Protein AF-A0A437UTU4-F1 (afdb_monomer)

Secondary structure (DSSP, 8-state):
--HHHHHHHHHTTSPTTSPPPPHHHHHHHHHHHHHHHHHHHT-SS---GGGHHHHHHHHHHHHHHHH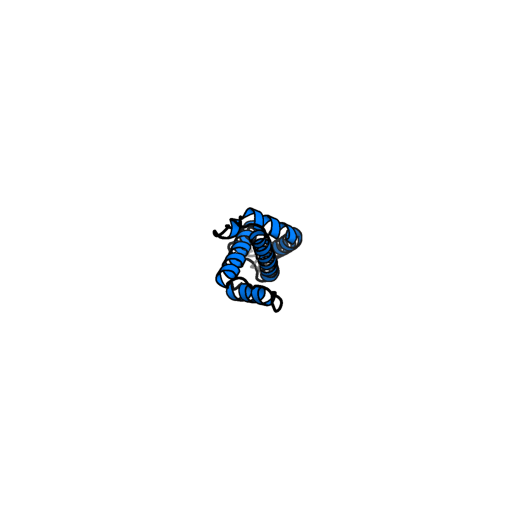HHHHH-GGGGG--PPPHHHHHHHHHTTHHHHHHHHHHHHHTT-------------------

Foldseek 3Di:
DDLLVLLVLLQVPDDPPDDDDDSVLLSVLLVLLQVLLCVVLVHPPDADVVCSVVSSVLSNVQVVVLVVVLVVDPVPPPPPDDDSVNSVVSCVVCVVVSVVSSCVVVVVPPPPPPDDPDDDDDDDDDDD

Solvent-accessible surface area (backbone atoms only — not comparable to full-atom values): 7999 Å² total; per-residue (Å²): 119,60,69,66,62,44,36,51,56,38,62,72,70,58,58,93,91,57,90,74,77,55,70,67,59,45,39,52,42,40,50,50,45,48,54,55,47,33,63,74,60,72,40,91,86,60,69,61,62,83,50,50,65,54,41,35,50,50,31,47,53,50,55,51,52,52,53,52,57,44,73,77,33,91,74,39,84,73,71,67,76,82,53,70,64,59,54,51,60,56,51,56,80,44,46,71,58,52,51,52,51,46,52,51,59,61,56,66,63,63,72,78,78,70,84,74,93,76,72,94,83,79,80,89,80,86,78,134

Sequence (128 aa):
MDLGDLAGRVRLRYLPGEHVPDGDVIEEMVRTVIDRLTIRMDADGSLPDAAGSIVVDAAMKALRLRGFEGSTSESAADGGSVSNSFIDDILSAYSADLDALRRMIHRSGIRFMGGRPRHAGHPRRRSR

Mean predicted aligned error: 11.56 Å

Nearest PDB structures (foldseek):
  6cnz-assembly3_F  TM=2.891E-01  e=9.070E+00  Burkholderia thailandensis

pLDDT: mean 77.05, std 19.59, range [38.22, 97.0]

Structure (mmCIF, N/CA/C/O backbone):
data_AF-A0A437UTU4-F1
#
_entry.id   AF-A0A437UTU4-F1
#
loop_
_atom_site.group_PDB
_atom_site.id
_atom_site.type_symbol
_atom_site.label_atom_id
_atom_site.label_alt_id
_atom_site.label_comp_id
_atom_site.label_asym_id
_atom_site.label_entity_id
_atom_site.label_seq_id
_atom_site.pdbx_PDB_ins_code
_atom_site.Cartn_x
_atom_site.Cartn_y
_atom_site.Cartn_z
_atom_site.occupancy
_atom_site.B_iso_or_equiv
_atom_site.auth_seq_id
_atom_site.auth_comp_id
_atom_site.auth_asym_id
_atom_site.auth_atom_id
_atom_site.pdbx_PDB_model_num
ATOM 1 N N . MET A 1 1 ? -0.610 -2.326 -13.083 1.00 85.88 1 MET A N 1
ATOM 2 C CA . MET A 1 1 ? -1.209 -2.606 -11.767 1.00 85.88 1 MET A CA 1
ATOM 3 C C . MET A 1 1 ? -2.542 -1.887 -11.608 1.00 85.88 1 MET A C 1
ATOM 5 O O . MET A 1 1 ? -2.589 -0.682 -11.824 1.00 85.88 1 MET A O 1
ATOM 9 N N . ASP A 1 2 ? -3.601 -2.621 -11.269 1.00 91.94 2 ASP A N 1
ATOM 10 C CA . ASP A 1 2 ? -4.948 -2.084 -11.038 1.00 91.94 2 ASP A CA 1
ATOM 11 C C . ASP A 1 2 ? -5.193 -1.829 -9.539 1.00 91.94 2 ASP A C 1
ATOM 13 O O . ASP A 1 2 ? -4.854 -2.669 -8.704 1.00 91.94 2 ASP A O 1
ATOM 17 N N . LEU A 1 3 ? -5.747 -0.663 -9.185 1.00 92.25 3 LEU A N 1
ATOM 18 C CA . LEU A 1 3 ? -5.971 -0.273 -7.786 1.00 92.25 3 LEU A CA 1
ATOM 19 C C . LEU A 1 3 ? -7.038 -1.147 -7.109 1.00 92.25 3 LEU A C 1
ATOM 21 O O . LEU A 1 3 ? -6.861 -1.539 -5.954 1.00 92.25 3 LEU A O 1
ATOM 25 N N . GLY A 1 4 ? -8.118 -1.463 -7.827 1.00 93.25 4 GLY A N 1
ATOM 26 C CA . GLY A 1 4 ? -9.231 -2.263 -7.322 1.00 93.25 4 GLY A CA 1
ATOM 27 C C . GLY A 1 4 ? -8.805 -3.695 -7.014 1.00 93.25 4 GLY A C 1
ATOM 28 O O . GLY A 1 4 ? -9.130 -4.220 -5.948 1.00 93.25 4 GLY A O 1
ATOM 29 N N . ASP A 1 5 ? -7.984 -4.294 -7.876 1.00 95.88 5 ASP A N 1
ATOM 30 C CA . ASP A 1 5 ? -7.407 -5.622 -7.660 1.00 95.88 5 ASP A CA 1
ATOM 31 C C . ASP A 1 5 ? -6.527 -5.662 -6.402 1.00 95.88 5 ASP A C 1
ATOM 33 O O . ASP A 1 5 ? -6.611 -6.593 -5.594 1.00 95.88 5 ASP A O 1
ATOM 37 N N . LEU A 1 6 ? -5.681 -4.647 -6.192 1.00 97.00 6 LEU A N 1
ATOM 38 C CA . LEU A 1 6 ? -4.852 -4.558 -4.986 1.00 97.00 6 LEU A CA 1
ATOM 39 C C . LEU A 1 6 ? -5.699 -4.360 -3.729 1.00 97.00 6 LEU A C 1
ATOM 41 O O . LEU A 1 6 ? -5.471 -5.051 -2.735 1.00 97.00 6 LEU A O 1
ATOM 45 N N . ALA A 1 7 ? -6.688 -3.466 -3.769 1.00 96.06 7 ALA A N 1
ATOM 46 C CA . ALA A 1 7 ? -7.613 -3.246 -2.662 1.00 96.06 7 ALA A CA 1
ATOM 47 C C . ALA A 1 7 ? -8.406 -4.523 -2.334 1.00 96.06 7 ALA A C 1
ATOM 49 O O . ALA A 1 7 ? -8.547 -4.887 -1.165 1.00 96.06 7 ALA A O 1
ATOM 50 N N . GLY A 1 8 ? -8.841 -5.270 -3.351 1.00 96.19 8 GLY A N 1
ATOM 51 C CA . GLY A 1 8 ? -9.464 -6.583 -3.193 1.00 96.19 8 GLY A CA 1
ATOM 52 C C . GLY A 1 8 ? -8.542 -7.579 -2.485 1.00 96.19 8 GLY A C 1
ATOM 53 O O . GLY A 1 8 ? -8.955 -8.253 -1.541 1.00 96.19 8 GLY A O 1
ATOM 54 N N . ARG A 1 9 ? -7.258 -7.620 -2.860 1.00 96.94 9 ARG A N 1
ATOM 55 C CA . ARG A 1 9 ? -6.252 -8.459 -2.186 1.00 96.94 9 ARG A CA 1
ATOM 56 C C . ARG A 1 9 ? -6.006 -8.053 -0.733 1.00 96.94 9 ARG A C 1
A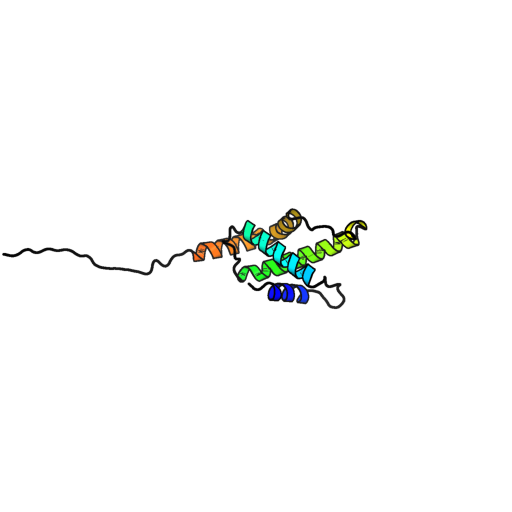TOM 58 O O . ARG A 1 9 ? -5.749 -8.937 0.081 1.00 96.94 9 ARG A O 1
ATOM 65 N N . VAL A 1 10 ? -6.079 -6.762 -0.401 1.00 95.94 10 VAL A N 1
ATOM 66 C CA . VAL A 1 10 ? -6.004 -6.275 0.989 1.00 95.94 10 VAL A CA 1
ATOM 67 C C . VAL A 1 10 ? -7.205 -6.794 1.785 1.00 95.94 10 VAL A C 1
ATOM 69 O O . VAL A 1 10 ? -7.021 -7.426 2.822 1.00 95.94 10 VAL A O 1
ATOM 72 N N . ARG A 1 11 ? -8.430 -6.631 1.266 1.00 93.19 11 ARG A N 1
ATOM 73 C CA . ARG A 1 11 ? -9.667 -7.094 1.929 1.00 93.19 11 ARG A CA 1
ATOM 74 C C . ARG A 1 11 ? -9.637 -8.591 2.252 1.00 93.19 11 ARG A C 1
ATOM 76 O O . ARG A 1 11 ? -10.016 -8.987 3.348 1.00 93.19 11 ARG A O 1
ATOM 83 N N . LEU A 1 12 ? -9.122 -9.414 1.338 1.00 95.31 12 LEU A N 1
ATOM 84 C CA . LEU A 1 12 ? -9.030 -10.871 1.514 1.00 95.31 12 LEU A CA 1
ATOM 85 C C . LEU A 1 12 ? -8.045 -11.329 2.606 1.00 95.31 12 LEU A C 1
ATOM 87 O O . LEU A 1 12 ? -8.024 -12.513 2.934 1.00 95.31 12 LEU A O 1
ATOM 91 N N . ARG A 1 13 ? -7.208 -10.438 3.152 1.00 93.25 13 ARG A N 1
ATOM 92 C CA . ARG A 1 13 ? -6.235 -10.779 4.206 1.00 93.25 13 ARG A CA 1
ATOM 93 C C . ARG A 1 13 ? -6.762 -10.583 5.628 1.00 93.25 13 ARG A C 1
ATOM 95 O O . ARG A 1 13 ? -6.066 -10.961 6.571 1.00 93.25 13 ARG A O 1
ATOM 102 N N . TYR A 1 14 ? -7.952 -10.009 5.789 1.00 90.56 14 TYR A N 1
ATOM 103 C CA . TYR A 1 14 ? -8.621 -9.925 7.085 1.00 90.56 14 TYR A CA 1
ATOM 104 C C . TYR A 1 14 ? -9.239 -11.276 7.452 1.00 90.56 14 TYR A C 1
ATOM 106 O O . TYR A 1 14 ? -9.811 -11.964 6.604 1.00 90.56 14 TYR A O 1
ATOM 114 N N . L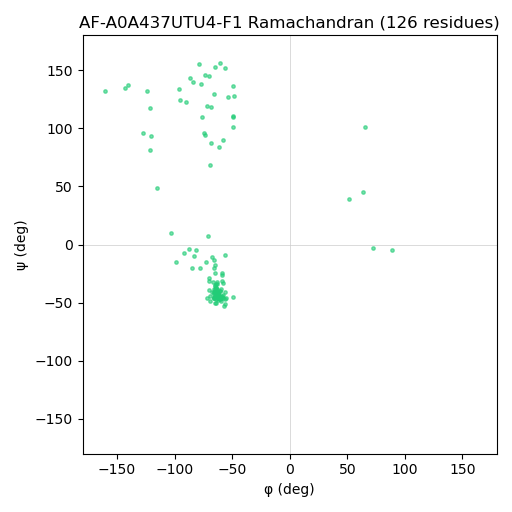EU A 1 15 ? -9.103 -11.670 8.718 1.00 89.44 15 LEU A N 1
ATOM 115 C CA . LEU A 1 15 ? -9.670 -12.926 9.209 1.00 89.44 15 LEU A CA 1
ATOM 116 C C . LEU A 1 15 ? -11.177 -12.782 9.485 1.00 89.44 15 LEU A C 1
ATOM 118 O O . LEU A 1 15 ? -11.652 -11.680 9.769 1.00 89.44 15 LEU A O 1
ATOM 122 N N . PRO A 1 16 ? -11.950 -13.886 9.449 1.00 89.00 16 PRO A N 1
ATOM 123 C CA . PRO A 1 16 ? -13.352 -13.857 9.847 1.00 89.00 16 PRO A CA 1
ATOM 124 C C . PRO A 1 16 ? -13.524 -13.266 11.252 1.00 89.00 16 PRO A C 1
ATOM 126 O O . PRO A 1 16 ? -12.898 -13.729 12.203 1.00 89.00 16 PRO A O 1
ATOM 129 N N . GLY A 1 17 ? -14.385 -12.254 11.379 1.00 82.69 17 GLY A N 1
ATOM 130 C CA . GLY A 1 17 ? -14.644 -11.558 12.643 1.00 82.69 17 GLY A CA 1
ATOM 131 C C . GLY A 1 17 ? -13.728 -10.363 12.929 1.00 82.69 17 GLY A C 1
ATOM 132 O O . GLY A 1 17 ? -13.977 -9.653 13.901 1.00 82.69 17 GLY A O 1
ATOM 133 N N . GLU A 1 18 ? -12.714 -10.093 12.099 1.00 86.25 18 GLU A N 1
ATOM 134 C CA . GLU A 1 18 ? -11.961 -8.835 12.170 1.00 86.25 18 GLU A CA 1
ATOM 135 C C . GLU A 1 18 ? -12.789 -7.668 11.611 1.00 86.25 18 GLU A C 1
ATOM 137 O O . GLU A 1 18 ? -13.545 -7.817 10.648 1.00 86.25 18 GLU A O 1
ATOM 142 N N . HIS A 1 19 ? -12.616 -6.479 12.194 1.00 85.56 19 HIS A N 1
ATOM 143 C CA . HIS A 1 19 ? -13.139 -5.253 11.602 1.00 85.56 19 HIS A CA 1
ATOM 144 C C . HIS A 1 19 ? -12.363 -4.936 10.319 1.00 85.56 19 HIS A C 1
ATOM 146 O O . HIS A 1 19 ? -11.150 -4.710 10.352 1.00 85.56 19 HIS A O 1
ATOM 152 N N . VAL A 1 20 ? -13.074 -4.920 9.193 1.00 89.06 20 VAL A N 1
ATOM 153 C CA . VAL A 1 20 ? -12.525 -4.555 7.886 1.00 89.06 20 VAL A CA 1
ATOM 154 C C . VAL A 1 20 ? -12.814 -3.071 7.646 1.00 89.06 20 VAL A C 1
ATOM 156 O O . VAL A 1 20 ? -13.983 -2.691 7.714 1.00 89.06 20 VAL A O 1
ATOM 159 N N . PRO A 1 21 ? -11.797 -2.236 7.365 1.00 88.50 21 PRO A N 1
ATOM 160 C CA . PRO A 1 21 ? -12.013 -0.838 7.011 1.00 88.50 21 PRO A CA 1
ATOM 161 C C . PRO A 1 21 ? -12.864 -0.684 5.746 1.00 88.50 21 PRO A C 1
ATOM 163 O O . PRO A 1 21 ? -12.875 -1.567 4.883 1.00 88.50 21 PRO A O 1
ATOM 166 N N . ASP A 1 22 ? -13.516 0.471 5.608 1.00 89.00 22 ASP A N 1
ATOM 167 C CA . ASP A 1 22 ? -14.304 0.798 4.420 1.00 89.00 22 ASP A CA 1
ATOM 168 C C . ASP A 1 22 ? -13.479 0.719 3.133 1.00 89.00 22 ASP A C 1
ATOM 170 O O . ASP A 1 22 ? -12.262 0.935 3.113 1.00 89.00 22 ASP A O 1
ATOM 174 N N . GLY A 1 23 ? -14.167 0.429 2.028 1.00 88.75 23 GLY A N 1
ATOM 175 C CA . GLY A 1 23 ? -13.534 0.236 0.730 1.00 88.75 23 GLY A CA 1
ATOM 176 C C . GLY A 1 23 ? -12.671 1.417 0.295 1.00 88.75 23 GLY A C 1
ATOM 177 O O . GLY A 1 23 ? -11.515 1.211 -0.073 1.00 88.75 23 GLY A O 1
ATOM 178 N N . ASP A 1 24 ? -13.203 2.628 0.442 1.00 90.06 24 ASP A N 1
ATOM 179 C CA . ASP A 1 24 ? -12.527 3.879 0.094 1.00 90.06 24 ASP A CA 1
ATOM 180 C C . ASP A 1 24 ? -11.275 4.097 0.958 1.00 90.06 24 ASP A C 1
ATOM 182 O O . ASP A 1 24 ? -10.232 4.515 0.467 1.00 90.06 24 ASP A O 1
ATOM 186 N N . VAL A 1 25 ? -11.330 3.729 2.244 1.00 89.88 25 VAL A N 1
ATOM 187 C CA . VAL A 1 25 ? -10.177 3.816 3.157 1.00 89.88 25 VAL A CA 1
ATOM 188 C C . VAL A 1 25 ? -9.055 2.877 2.719 1.00 89.88 25 VAL A C 1
ATOM 190 O O . VAL A 1 25 ? -7.877 3.237 2.777 1.00 89.88 25 VAL A O 1
ATOM 193 N N . ILE A 1 26 ? -9.409 1.667 2.283 1.00 93.19 26 ILE A N 1
ATOM 194 C CA . ILE A 1 26 ? -8.445 0.697 1.764 1.00 93.19 26 ILE A CA 1
ATOM 195 C C . ILE A 1 26 ? -7.825 1.212 0.463 1.00 93.19 26 ILE A C 1
ATOM 197 O O . ILE A 1 26 ? -6.605 1.150 0.307 1.00 93.19 26 ILE A O 1
ATOM 201 N N . GLU A 1 27 ? -8.640 1.728 -0.454 1.00 94.88 27 GLU A N 1
ATOM 202 C CA . GLU A 1 27 ? -8.177 2.251 -1.741 1.00 94.88 27 GLU A CA 1
ATOM 203 C C . GLU A 1 27 ? -7.235 3.444 -1.572 1.00 94.88 27 GLU A C 1
ATOM 205 O O . GLU A 1 27 ? -6.151 3.443 -2.160 1.00 94.88 27 GLU A O 1
ATOM 210 N N . GLU A 1 28 ? -7.573 4.406 -0.711 1.00 92.56 28 GLU A N 1
ATOM 211 C CA . GLU A 1 28 ? -6.705 5.554 -0.430 1.00 92.56 28 GLU A CA 1
ATOM 212 C C . GLU A 1 28 ? -5.394 5.140 0.250 1.00 92.56 28 GLU A C 1
ATOM 214 O O . GLU A 1 28 ? -4.333 5.683 -0.070 1.00 92.56 28 GLU A O 1
ATOM 219 N N . MET A 1 29 ? -5.410 4.129 1.127 1.00 93.12 29 MET A N 1
ATOM 220 C CA . MET A 1 29 ? -4.172 3.606 1.713 1.00 93.12 29 MET A CA 1
ATOM 221 C C . MET A 1 29 ? -3.281 2.949 0.654 1.00 93.12 29 MET A C 1
ATOM 223 O O . MET A 1 29 ? -2.075 3.190 0.612 1.00 93.12 29 MET A O 1
ATOM 227 N N . VAL A 1 30 ? -3.862 2.116 -0.212 1.00 95.44 30 VAL A N 1
ATOM 228 C CA . VAL A 1 30 ? -3.122 1.463 -1.299 1.00 95.44 30 VAL A CA 1
ATOM 229 C C . VAL A 1 30 ? -2.531 2.511 -2.241 1.00 95.44 30 VAL A C 1
ATOM 231 O O . VAL A 1 30 ? -1.354 2.416 -2.589 1.00 95.44 30 VAL A O 1
ATOM 234 N N . ARG A 1 31 ? -3.312 3.533 -2.608 1.00 94.62 31 ARG A N 1
ATOM 235 C CA . ARG A 1 31 ? -2.866 4.646 -3.454 1.00 94.62 31 ARG A CA 1
ATOM 236 C C . ARG A 1 31 ? -1.710 5.410 -2.797 1.00 94.62 31 ARG A C 1
ATOM 238 O O . ARG A 1 31 ? -0.662 5.561 -3.414 1.00 94.62 31 ARG A O 1
ATOM 245 N N . THR A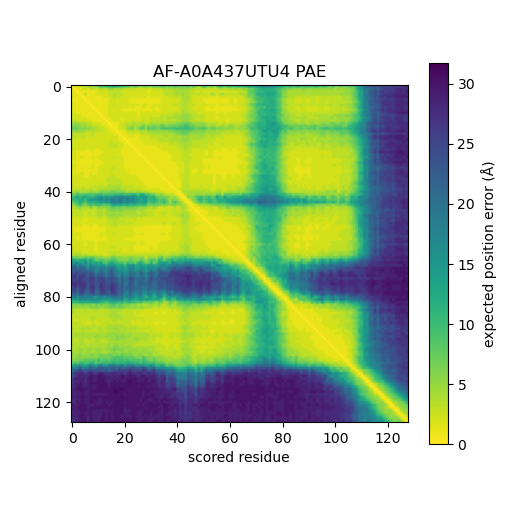 1 32 ? -1.833 5.736 -1.510 1.00 93.19 32 THR A N 1
ATOM 246 C CA . THR A 1 32 ? -0.758 6.368 -0.726 1.00 93.19 32 THR A CA 1
ATOM 247 C C . THR A 1 32 ? 0.530 5.539 -0.755 1.00 93.19 32 THR A C 1
ATOM 249 O O . THR A 1 32 ? 1.610 6.065 -1.019 1.00 93.19 32 THR A O 1
ATOM 252 N N . VAL A 1 33 ? 0.440 4.225 -0.531 1.00 94.62 33 VAL A N 1
ATOM 253 C CA . VAL A 1 33 ? 1.602 3.325 -0.578 1.00 94.62 33 VAL A CA 1
ATOM 254 C C . VAL A 1 33 ? 2.238 3.292 -1.974 1.00 94.62 33 VAL A C 1
ATOM 256 O O . VAL A 1 33 ? 3.466 3.335 -2.075 1.00 94.62 33 VAL A O 1
ATOM 259 N N . ILE A 1 34 ? 1.436 3.250 -3.045 1.00 93.94 34 ILE A N 1
ATOM 260 C CA . ILE A 1 34 ? 1.923 3.317 -4.433 1.00 93.94 34 ILE A CA 1
ATOM 261 C C . ILE A 1 34 ? 2.672 4.627 -4.682 1.00 93.94 34 ILE A C 1
ATOM 263 O O . ILE A 1 34 ? 3.775 4.591 -5.229 1.00 93.94 34 ILE A O 1
ATOM 267 N N . ASP A 1 35 ? 2.122 5.763 -4.260 1.00 91.81 35 ASP A N 1
ATOM 268 C CA . ASP A 1 35 ? 2.738 7.074 -4.467 1.00 91.81 35 ASP A CA 1
ATOM 269 C C . ASP A 1 35 ? 4.094 7.160 -3.756 1.00 91.81 35 ASP A C 1
ATOM 271 O O . ASP A 1 35 ? 5.108 7.519 -4.364 1.00 91.81 35 ASP A O 1
ATOM 275 N N . ARG A 1 36 ? 4.151 6.743 -2.483 1.00 91.81 36 ARG A N 1
ATOM 276 C CA . ARG A 1 36 ? 5.400 6.719 -1.703 1.00 91.81 36 ARG A CA 1
ATOM 277 C C . ARG A 1 36 ? 6.443 5.784 -2.313 1.00 91.81 36 ARG A C 1
ATOM 279 O O . ARG A 1 36 ? 7.618 6.144 -2.400 1.00 91.81 36 ARG A O 1
ATOM 286 N N . LEU A 1 37 ? 6.028 4.605 -2.774 1.00 91.69 37 LEU A N 1
ATOM 287 C CA . LEU A 1 37 ? 6.919 3.667 -3.454 1.00 91.69 37 LEU A CA 1
ATOM 288 C C . LEU A 1 37 ? 7.428 4.216 -4.785 1.00 91.69 37 LEU A C 1
ATOM 290 O O . LEU A 1 37 ? 8.620 4.109 -5.055 1.00 91.69 37 LEU A O 1
ATOM 294 N N . THR A 1 38 ? 6.565 4.839 -5.584 1.00 90.38 38 THR A N 1
ATOM 295 C CA . THR A 1 38 ? 6.938 5.440 -6.872 1.00 90.38 38 THR A CA 1
ATOM 296 C C . THR A 1 38 ? 8.018 6.503 -6.678 1.00 90.38 38 THR A C 1
ATOM 298 O O . THR A 1 38 ? 9.043 6.459 -7.358 1.00 90.38 38 THR A O 1
ATOM 301 N N . ILE A 1 39 ? 7.853 7.375 -5.673 1.00 88.00 39 ILE A N 1
ATOM 302 C CA . ILE A 1 39 ? 8.863 8.370 -5.279 1.00 88.00 39 ILE A CA 1
ATOM 303 C C . ILE A 1 39 ? 10.174 7.687 -4.863 1.00 88.00 39 ILE A C 1
ATOM 305 O O . ILE A 1 39 ? 11.247 8.060 -5.329 1.00 88.00 39 ILE A O 1
ATOM 309 N N . ARG A 1 40 ? 10.111 6.670 -3.993 1.00 87.44 40 ARG A N 1
ATOM 310 C CA . ARG A 1 40 ? 11.305 5.991 -3.455 1.00 87.44 40 ARG A CA 1
ATOM 311 C C . ARG A 1 40 ? 12.085 5.220 -4.518 1.00 87.44 40 ARG A C 1
ATOM 313 O O . ARG A 1 40 ? 13.303 5.064 -4.411 1.00 87.44 40 ARG A O 1
ATOM 320 N N . MET A 1 41 ? 11.378 4.699 -5.508 1.00 83.62 41 MET A N 1
ATOM 321 C CA . MET A 1 41 ? 11.958 3.914 -6.585 1.00 83.62 41 MET A CA 1
ATOM 322 C C . MET A 1 41 ? 12.530 4.761 -7.715 1.00 83.62 41 MET A C 1
ATOM 324 O O . MET A 1 41 ? 13.225 4.192 -8.556 1.00 83.62 41 MET A O 1
ATOM 328 N N . ASP A 1 42 ? 12.274 6.075 -7.717 1.00 80.25 42 ASP A N 1
ATOM 329 C CA . ASP A 1 42 ? 12.592 6.964 -8.841 1.00 80.25 42 ASP A CA 1
ATOM 330 C C . ASP A 1 42 ? 12.030 6.397 -10.159 1.00 80.25 42 ASP A C 1
ATOM 332 O O . ASP A 1 42 ? 12.695 6.343 -11.191 1.00 80.25 42 ASP A O 1
ATOM 336 N N . ALA A 1 43 ? 10.819 5.833 -10.081 1.00 71.12 43 ALA A N 1
ATOM 337 C CA . ALA A 1 43 ? 10.151 5.233 -11.224 1.00 71.12 43 ALA A CA 1
ATOM 338 C C . ALA A 1 43 ? 9.420 6.321 -12.020 1.00 71.12 43 ALA A C 1
ATOM 340 O O . ALA A 1 43 ? 8.765 7.178 -11.424 1.00 71.12 43 ALA A O 1
ATOM 341 N N . ASP A 1 44 ? 9.470 6.248 -13.355 1.00 66.88 44 ASP A N 1
ATOM 342 C CA . ASP A 1 44 ? 8.761 7.151 -14.276 1.00 66.88 44 ASP A CA 1
ATOM 343 C C . ASP A 1 44 ? 7.236 6.912 -14.227 1.00 66.88 44 ASP A C 1
ATOM 345 O O . ASP A 1 44 ? 6.619 6.369 -15.145 1.00 66.88 44 ASP A O 1
ATOM 349 N N . GLY A 1 45 ? 6.618 7.260 -13.099 1.00 65.00 45 GLY A N 1
ATOM 350 C CA . GLY A 1 45 ? 5.172 7.295 -12.883 1.00 65.00 45 GLY A CA 1
ATOM 351 C C . GLY A 1 45 ? 4.460 5.944 -12.771 1.00 65.00 45 GLY A C 1
ATOM 352 O O . GLY A 1 45 ? 3.256 5.933 -12.530 1.00 65.00 45 GLY A O 1
ATOM 353 N N . SER A 1 46 ? 5.147 4.806 -12.930 1.00 74.25 46 SER A N 1
ATOM 354 C CA . SER A 1 46 ? 4.517 3.486 -12.786 1.00 74.25 46 SER A CA 1
ATOM 355 C C . SER A 1 46 ? 5.427 2.442 -12.141 1.00 74.25 46 SER A C 1
ATOM 357 O O . SER A 1 46 ? 6.595 2.284 -12.495 1.00 74.25 46 SER A O 1
ATOM 359 N N . LEU A 1 47 ? 4.864 1.701 -11.185 1.00 84.12 47 LEU A N 1
ATOM 360 C CA . LEU A 1 47 ? 5.511 0.555 -10.554 1.00 84.12 47 LEU A CA 1
ATOM 361 C C . LEU A 1 47 ? 5.253 -0.723 -11.370 1.00 84.12 47 LEU A C 1
ATOM 363 O O . LEU A 1 47 ? 4.143 -0.908 -11.878 1.00 84.12 47 LEU A O 1
ATOM 367 N N . PRO A 1 48 ? 6.230 -1.643 -11.469 1.00 86.75 48 PRO A N 1
ATOM 368 C CA . PRO A 1 48 ? 6.006 -2.941 -12.099 1.00 86.75 48 PRO A CA 1
ATOM 369 C C . PRO A 1 48 ? 5.001 -3.771 -11.290 1.00 86.75 48 PRO A C 1
ATOM 371 O O . PRO A 1 48 ? 4.959 -3.670 -10.064 1.00 86.75 48 PRO A O 1
ATOM 374 N N . ASP A 1 49 ? 4.266 -4.680 -11.939 1.00 87.38 49 ASP A N 1
ATOM 375 C CA . ASP A 1 49 ? 3.287 -5.545 -11.252 1.00 87.38 49 ASP A CA 1
ATOM 376 C C . ASP A 1 49 ? 3.919 -6.404 -10.140 1.00 87.38 49 ASP A C 1
ATOM 378 O O . ASP A 1 49 ? 3.271 -6.723 -9.142 1.00 87.38 49 ASP A O 1
ATOM 382 N N . ALA A 1 50 ? 5.219 -6.698 -10.255 1.00 87.25 50 ALA A N 1
ATOM 383 C CA . ALA A 1 50 ? 6.009 -7.362 -9.220 1.00 87.25 50 ALA A CA 1
ATOM 384 C C . ALA A 1 50 ? 6.042 -6.599 -7.878 1.00 87.25 50 ALA A C 1
ATOM 386 O O . ALA A 1 50 ? 6.215 -7.220 -6.835 1.00 87.25 50 ALA A O 1
ATOM 387 N N . ALA A 1 51 ? 5.832 -5.277 -7.875 1.00 91.31 51 ALA A N 1
ATOM 388 C CA . ALA A 1 51 ? 5.721 -4.482 -6.651 1.00 91.31 51 ALA A CA 1
ATOM 389 C C . ALA A 1 51 ? 4.390 -4.713 -5.913 1.00 91.31 51 ALA A C 1
ATOM 391 O O . ALA A 1 51 ? 4.256 -4.351 -4.746 1.00 91.31 51 ALA A O 1
ATOM 392 N N . GLY A 1 52 ? 3.397 -5.327 -6.566 1.00 93.25 52 GLY A N 1
ATOM 393 C CA . GLY A 1 52 ? 2.034 -5.415 -6.0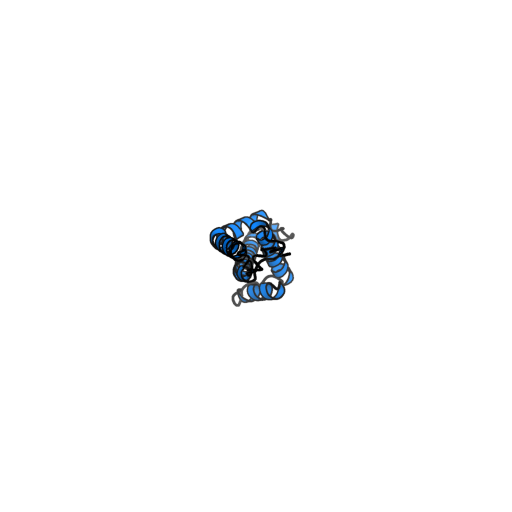47 1.00 93.25 52 GLY A CA 1
ATOM 394 C C . GLY A 1 52 ? 1.930 -6.212 -4.749 1.00 93.25 52 GLY A C 1
ATOM 395 O O . GLY A 1 52 ? 1.109 -5.889 -3.898 1.00 93.25 52 GLY A O 1
ATOM 396 N N . SER A 1 53 ? 2.773 -7.229 -4.543 1.00 93.44 53 SER A N 1
ATOM 397 C CA . SER A 1 53 ? 2.818 -7.945 -3.260 1.00 93.44 53 SER A CA 1
ATOM 398 C C . SER A 1 53 ? 3.296 -7.056 -2.112 1.00 93.44 53 SER A C 1
ATOM 400 O O . SER A 1 53 ? 2.738 -7.160 -1.022 1.00 93.44 53 SER A O 1
ATOM 402 N N . ILE A 1 54 ? 4.272 -6.177 -2.365 1.00 95.00 54 ILE A N 1
ATOM 403 C CA . ILE A 1 54 ? 4.807 -5.221 -1.385 1.00 95.00 54 ILE A CA 1
ATOM 404 C C . ILE A 1 54 ? 3.752 -4.161 -1.072 1.00 95.00 54 ILE A C 1
ATOM 406 O O . ILE A 1 54 ? 3.500 -3.884 0.095 1.00 95.00 54 ILE A O 1
ATOM 410 N N . VAL A 1 55 ? 3.078 -3.632 -2.100 1.00 96.06 55 VAL A N 1
ATOM 411 C CA . VAL A 1 55 ? 1.991 -2.654 -1.935 1.00 96.06 55 VAL A CA 1
ATOM 412 C C . VAL A 1 55 ? 0.891 -3.201 -1.021 1.00 96.06 55 VAL A C 1
ATOM 414 O O . VAL A 1 55 ? 0.525 -2.550 -0.046 1.00 96.06 55 VAL A O 1
ATOM 417 N N . VAL A 1 56 ? 0.390 -4.413 -1.296 1.00 96.69 56 VAL A N 1
ATOM 418 C CA . VAL A 1 56 ? -0.684 -5.029 -0.492 1.00 96.69 56 VAL A CA 1
ATOM 419 C C . VAL A 1 56 ? -0.221 -5.282 0.945 1.00 96.69 56 VAL A C 1
ATOM 421 O O . VAL A 1 56 ? -0.999 -5.104 1.880 1.00 96.69 56 VAL A O 1
ATOM 424 N N . ASP A 1 57 ? 1.031 -5.697 1.149 1.00 95.50 57 ASP A N 1
ATOM 425 C CA . ASP A 1 57 ? 1.551 -5.988 2.488 1.00 95.50 57 ASP A CA 1
ATOM 426 C C . ASP A 1 57 ? 1.774 -4.727 3.328 1.00 95.50 57 ASP A C 1
ATOM 428 O O . ASP A 1 57 ? 1.306 -4.648 4.466 1.00 95.50 57 ASP A O 1
ATOM 432 N N . ALA A 1 58 ? 2.387 -3.702 2.737 1.00 95.50 58 ALA A N 1
ATOM 433 C CA . ALA A 1 58 ? 2.575 -2.411 3.381 1.00 95.50 58 ALA A CA 1
ATOM 434 C C . ALA A 1 58 ? 1.230 -1.737 3.701 1.00 95.50 58 ALA A C 1
ATOM 436 O O . ALA A 1 58 ? 1.051 -1.242 4.814 1.00 95.50 58 ALA A O 1
ATOM 437 N N . ALA A 1 59 ? 0.256 -1.785 2.782 1.00 95.12 59 ALA A N 1
ATOM 438 C CA . ALA A 1 59 ? -1.087 -1.252 3.017 1.00 95.12 59 ALA A CA 1
ATOM 439 C C . ALA A 1 59 ? -1.808 -1.992 4.157 1.00 95.12 59 ALA A C 1
ATOM 441 O O . ALA A 1 59 ? -2.375 -1.351 5.041 1.00 95.12 59 ALA A O 1
ATOM 442 N N . MET A 1 60 ? -1.730 -3.329 4.199 1.00 94.31 60 MET A N 1
ATOM 443 C CA . MET A 1 60 ? -2.266 -4.124 5.314 1.00 94.31 60 MET A CA 1
ATOM 444 C C . MET A 1 60 ? -1.643 -3.727 6.650 1.00 94.31 60 MET A C 1
ATOM 446 O O . MET A 1 60 ? -2.348 -3.558 7.646 1.00 94.31 60 MET A O 1
ATOM 450 N N . LYS A 1 61 ? -0.316 -3.575 6.681 1.00 93.06 61 LYS A N 1
ATOM 451 C CA . LYS A 1 61 ? 0.410 -3.193 7.891 1.00 93.06 61 LYS A CA 1
ATOM 452 C C . LYS A 1 61 ? 0.011 -1.794 8.362 1.00 93.06 61 LYS A C 1
ATOM 454 O O . LYS A 1 61 ? -0.256 -1.618 9.548 1.00 93.06 61 LYS A O 1
ATOM 459 N N . ALA A 1 62 ? -0.109 -0.839 7.441 1.00 91.44 62 ALA A N 1
ATOM 460 C CA . ALA A 1 62 ? -0.536 0.526 7.731 1.00 91.44 62 ALA A CA 1
ATOM 461 C C . ALA A 1 62 ? -1.974 0.594 8.264 1.00 91.44 62 ALA A C 1
ATOM 463 O O . ALA A 1 62 ? -2.214 1.232 9.286 1.00 91.44 62 ALA A O 1
ATOM 464 N N . LEU A 1 63 ? -2.921 -0.107 7.628 1.00 90.56 63 LEU A N 1
ATOM 465 C CA . LEU A 1 63 ? -4.320 -0.154 8.073 1.00 90.56 63 LEU A CA 1
ATOM 466 C C . LEU A 1 63 ? -4.460 -0.772 9.464 1.00 90.56 63 LEU A C 1
ATOM 468 O O . LEU A 1 63 ? -5.218 -0.264 10.289 1.00 90.56 63 LEU A O 1
ATOM 472 N N . ARG A 1 64 ? -3.713 -1.846 9.742 1.00 87.25 64 ARG A N 1
ATOM 473 C CA . ARG A 1 64 ? -3.722 -2.486 11.061 1.00 87.25 64 ARG A CA 1
ATOM 474 C C . ARG A 1 64 ? -3.167 -1.558 12.134 1.00 87.25 64 ARG A C 1
ATOM 476 O O . ARG A 1 64 ? -3.829 -1.358 13.145 1.00 87.25 64 ARG A O 1
ATOM 483 N N . LEU A 1 65 ? -1.998 -0.961 11.907 1.00 85.56 65 LEU A N 1
ATOM 484 C CA . LEU A 1 65 ? -1.369 -0.044 12.865 1.00 85.56 65 LEU A CA 1
ATOM 485 C C . LEU A 1 65 ? -2.231 1.201 13.125 1.00 85.56 65 LEU A C 1
ATOM 487 O O . LEU A 1 65 ? -2.443 1.553 14.282 1.00 85.56 65 LEU A O 1
ATOM 491 N N . ARG A 1 66 ? -2.842 1.772 12.077 1.00 78.25 66 ARG A N 1
ATOM 492 C CA . ARG A 1 66 ? -3.817 2.867 12.202 1.00 78.25 66 ARG A CA 1
ATOM 493 C C . ARG A 1 66 ? -5.009 2.482 13.085 1.00 78.25 66 ARG A C 1
ATOM 495 O O . ARG A 1 66 ? -5.439 3.278 13.914 1.00 78.25 66 ARG A O 1
ATOM 502 N N . GLY A 1 67 ? -5.542 1.270 12.915 1.00 65.25 67 GLY A N 1
ATOM 503 C CA . GLY A 1 67 ? -6.648 0.757 13.729 1.00 65.25 67 GLY A CA 1
ATOM 504 C C . GLY A 1 67 ? -6.281 0.579 15.207 1.00 65.25 67 GLY A C 1
ATOM 505 O O . GLY A 1 67 ? -7.109 0.845 16.077 1.00 65.25 67 GLY A O 1
ATOM 506 N N . PHE A 1 68 ? -5.035 0.192 15.503 1.00 56.28 68 PHE A N 1
ATOM 507 C CA . PHE A 1 68 ? -4.529 0.111 16.877 1.00 56.28 68 PHE A CA 1
ATOM 508 C C . PHE A 1 68 ? -4.370 1.496 17.514 1.00 56.28 68 PHE A C 1
ATOM 510 O O . PHE A 1 68 ? -4.892 1.708 18.605 1.00 56.28 68 PHE A O 1
ATOM 517 N N . GLU A 1 69 ? -3.731 2.451 16.830 1.00 52.12 69 GLU A N 1
ATOM 518 C CA . GLU A 1 69 ? -3.547 3.816 17.354 1.00 52.12 69 GLU A CA 1
ATOM 519 C C . GLU A 1 69 ? -4.880 4.545 17.570 1.00 52.12 69 GLU A C 1
ATOM 521 O O . GLU A 1 69 ? -5.030 5.295 18.539 1.00 52.12 69 GLU A O 1
ATOM 526 N N . GLY A 1 70 ? -5.871 4.282 16.711 1.00 47.31 70 GLY A N 1
ATOM 527 C CA . GLY A 1 70 ? -7.210 4.849 16.845 1.00 47.31 70 GLY A CA 1
ATOM 528 C C . GLY A 1 70 ? -8.097 4.190 17.902 1.00 47.31 70 GLY A C 1
ATOM 529 O O . GLY A 1 70 ? -9.032 4.821 18.381 1.00 47.31 70 GLY A O 1
ATOM 530 N N . SER A 1 71 ? -7.788 2.956 18.311 1.00 42.34 71 SER A N 1
ATOM 531 C CA . SER A 1 71 ? -8.507 2.266 19.394 1.00 42.34 71 SER A CA 1
ATOM 532 C C . SER A 1 71 ? -7.969 2.622 20.785 1.00 42.34 71 SER A C 1
ATOM 534 O O . SER A 1 71 ? -8.667 2.425 21.776 1.00 42.34 71 SER A O 1
ATOM 536 N N . THR A 1 72 ? -6.735 3.134 20.882 1.00 43.12 72 THR A N 1
ATOM 537 C CA . THR A 1 72 ? -6.099 3.527 22.155 1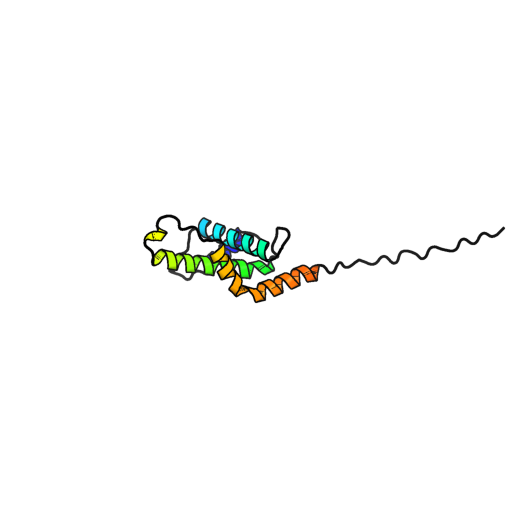.00 43.12 72 THR A CA 1
ATOM 538 C C . THR A 1 72 ? -6.175 5.021 22.461 1.00 43.12 72 THR A C 1
ATOM 540 O O . THR A 1 72 ? -5.923 5.414 23.597 1.00 43.12 72 THR A O 1
ATOM 543 N N . SER A 1 73 ? -6.511 5.854 21.475 1.00 39.34 73 SER A N 1
ATOM 544 C CA . SER A 1 73 ? -6.609 7.304 21.634 1.00 39.34 73 SER A CA 1
ATOM 545 C C . SER A 1 73 ? -8.012 7.772 21.274 1.00 39.34 73 SER A C 1
ATOM 547 O O . SER A 1 73 ? -8.412 7.714 20.114 1.00 39.34 73 SER A O 1
ATOM 549 N N . GLU A 1 74 ? -8.721 8.348 22.246 1.00 45.53 74 GLU A N 1
ATOM 550 C CA . GLU A 1 74 ? -9.985 9.078 22.043 1.00 45.53 74 GLU A CA 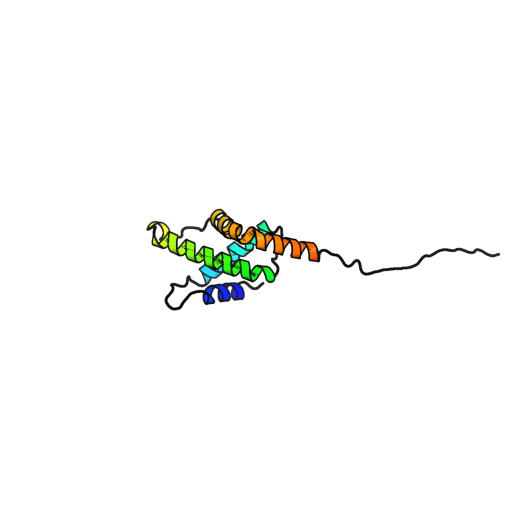1
ATOM 551 C C . GLU A 1 74 ? -9.850 10.237 21.019 1.00 45.53 74 GLU A C 1
ATOM 553 O O . GLU A 1 74 ? -10.843 10.796 20.566 1.00 45.53 74 GLU A O 1
ATOM 558 N N . SER A 1 75 ? -8.623 10.556 20.587 1.00 39.81 75 SER A N 1
ATOM 559 C CA . SER A 1 75 ? -8.282 11.551 19.562 1.00 39.81 75 SER A CA 1
ATOM 560 C C . SER A 1 75 ? -8.420 11.081 18.103 1.00 39.81 75 SER A C 1
ATOM 562 O O . SER A 1 75 ? -8.218 11.887 17.198 1.00 39.81 75 SER A O 1
ATOM 564 N N . ALA A 1 76 ? -8.730 9.808 17.828 1.00 42.69 76 ALA A N 1
ATOM 565 C CA . ALA A 1 76 ? -8.909 9.324 16.450 1.00 42.69 76 ALA A CA 1
ATOM 566 C C . ALA A 1 76 ? -10.335 9.495 15.898 1.00 42.69 76 ALA A C 1
ATOM 568 O O . ALA A 1 76 ? -10.570 9.215 14.720 1.00 42.69 76 ALA A O 1
ATOM 569 N N . ALA A 1 77 ? -11.266 9.986 16.722 1.00 40.75 77 ALA A N 1
ATOM 570 C CA . ALA A 1 77 ? -12.645 10.259 16.325 1.00 40.75 77 ALA A CA 1
ATOM 571 C C . ALA A 1 77 ? -12.776 11.380 15.267 1.00 40.75 77 ALA A C 1
ATOM 573 O O . ALA A 1 77 ? -13.785 11.427 14.572 1.00 40.75 77 ALA A O 1
ATOM 574 N N . ASP A 1 78 ? -11.743 12.213 15.075 1.00 38.25 78 ASP A N 1
ATOM 575 C CA . ASP A 1 78 ? -11.730 13.344 14.130 1.00 38.25 78 ASP A CA 1
ATOM 576 C C . ASP A 1 78 ? -10.708 13.168 12.989 1.00 38.25 78 ASP A C 1
ATOM 578 O O . ASP A 1 78 ? -9.906 14.049 12.685 1.00 38.25 78 ASP A O 1
ATOM 582 N N . GLY A 1 79 ? -10.709 12.005 12.331 1.00 44.12 79 GLY A N 1
ATOM 583 C CA . GLY A 1 79 ? -10.052 11.874 11.023 1.00 44.12 79 GLY A CA 1
ATOM 584 C C . GLY A 1 79 ? -8.536 12.099 11.047 1.00 44.12 79 GLY A C 1
ATOM 585 O O . GLY A 1 79 ? -8.000 12.785 10.178 1.00 44.12 79 GLY A O 1
ATOM 586 N N . GLY A 1 80 ? -7.841 11.504 12.024 1.00 46.25 80 GLY A N 1
ATOM 587 C CA . GLY A 1 80 ? -6.380 11.519 12.099 1.00 46.25 80 GLY A CA 1
ATOM 588 C C . GLY A 1 80 ? -5.753 11.118 10.760 1.00 46.25 80 GLY A C 1
ATOM 589 O O . GLY A 1 80 ? -5.864 9.967 10.321 1.00 46.25 80 GLY A O 1
ATOM 590 N N . SER A 1 81 ? -5.145 12.099 10.093 1.00 55.62 81 SER A N 1
ATOM 591 C CA . SER A 1 81 ? -4.421 11.908 8.842 1.00 55.62 81 SER A CA 1
ATOM 592 C C . SER A 1 81 ? -3.195 11.042 9.105 1.00 55.62 81 SER A C 1
ATOM 594 O O . SER A 1 81 ? -2.417 11.314 10.022 1.00 55.62 81 SER A O 1
ATOM 596 N N . VAL A 1 82 ? -3.019 9.993 8.306 1.00 64.06 82 VAL A N 1
ATOM 597 C CA . VAL A 1 82 ? -1.802 9.186 8.350 1.00 64.06 82 VAL A CA 1
ATOM 598 C C . VAL A 1 82 ? -0.679 10.016 7.739 1.00 64.06 82 VAL A C 1
ATOM 600 O O . VAL A 1 82 ? -0.762 10.432 6.584 1.00 64.06 82 VAL A O 1
ATOM 603 N N . SER A 1 83 ? 0.366 10.295 8.514 1.00 75.00 83 SER A N 1
ATOM 604 C CA . SER A 1 83 ? 1.487 11.095 8.028 1.00 75.00 83 SER A CA 1
ATOM 605 C C . SER A 1 83 ? 2.307 10.319 6.993 1.00 75.00 83 SER A C 1
ATOM 607 O O . SER A 1 83 ? 2.511 9.109 7.101 1.00 75.00 83 SER A O 1
ATOM 609 N N . ASN A 1 84 ? 2.843 11.022 5.992 1.00 81.12 84 ASN A N 1
ATOM 610 C CA . ASN A 1 84 ? 3.720 10.404 4.989 1.00 81.12 84 ASN A CA 1
ATOM 611 C C . ASN A 1 84 ? 4.951 9.734 5.625 1.00 81.12 84 ASN A C 1
ATOM 613 O O . ASN A 1 84 ? 5.396 8.700 5.135 1.00 81.12 84 ASN A O 1
ATOM 617 N N . SER A 1 85 ? 5.463 10.283 6.733 1.00 81.50 85 SER A N 1
ATOM 618 C CA . SER A 1 85 ? 6.587 9.707 7.478 1.00 81.50 85 SER A CA 1
ATOM 619 C C . SER A 1 85 ? 6.252 8.342 8.077 1.00 81.50 85 SER A C 1
ATOM 621 O O . SER A 1 85 ? 7.082 7.445 8.027 1.00 81.50 85 SER A O 1
ATOM 623 N N . PHE A 1 86 ? 5.024 8.143 8.564 1.00 86.19 86 PHE A N 1
ATOM 624 C CA . PHE A 1 86 ? 4.587 6.839 9.063 1.00 86.19 86 PHE A CA 1
ATOM 625 C C . PHE A 1 86 ? 4.574 5.779 7.952 1.00 86.19 86 PHE A C 1
ATOM 627 O O . PHE A 1 86 ? 5.018 4.648 8.150 1.00 86.19 86 PHE A O 1
ATOM 634 N N . ILE A 1 87 ? 4.103 6.144 6.756 1.00 89.12 87 ILE A N 1
ATOM 635 C CA . ILE A 1 87 ? 4.135 5.232 5.607 1.00 89.12 87 ILE A CA 1
ATOM 636 C C . ILE A 1 87 ? 5.580 4.938 5.195 1.00 89.12 87 ILE A C 1
ATOM 638 O O . ILE A 1 87 ? 5.913 3.785 4.928 1.00 89.12 87 ILE A O 1
ATOM 642 N N . ASP A 1 88 ? 6.460 5.940 5.194 1.00 88.19 88 ASP A N 1
ATOM 643 C CA . ASP A 1 88 ? 7.882 5.740 4.902 1.00 88.19 88 ASP A CA 1
ATOM 644 C C . ASP A 1 88 ? 8.558 4.794 5.905 1.00 88.19 88 ASP A C 1
ATOM 646 O O . ASP A 1 88 ? 9.339 3.926 5.501 1.00 88.19 88 ASP A O 1
ATOM 650 N N . ASP A 1 89 ? 8.215 4.905 7.189 1.00 90.62 89 ASP A N 1
ATOM 651 C CA . ASP A 1 89 ? 8.705 4.015 8.241 1.00 90.62 89 ASP A CA 1
ATOM 652 C C . ASP A 1 89 ? 8.249 2.572 8.003 1.00 90.62 89 ASP A C 1
ATOM 654 O O . ASP A 1 89 ? 9.049 1.640 8.111 1.00 90.62 89 ASP A O 1
ATOM 658 N N . ILE A 1 90 ? 6.997 2.358 7.585 1.00 92.38 90 ILE A N 1
ATOM 659 C CA . ILE A 1 90 ? 6.514 1.029 7.181 1.00 92.38 90 ILE A CA 1
ATOM 660 C C . ILE A 1 90 ? 7.299 0.511 5.974 1.00 92.38 90 ILE A C 1
ATOM 662 O O . ILE A 1 90 ? 7.740 -0.641 5.976 1.00 92.38 90 ILE A O 1
ATOM 666 N N . LEU A 1 91 ? 7.503 1.350 4.957 1.00 92.62 91 LEU A N 1
ATOM 667 C CA . LEU A 1 91 ? 8.221 0.981 3.737 1.00 92.62 91 LEU A CA 1
ATOM 668 C C . LEU A 1 91 ? 9.701 0.665 3.989 1.00 92.62 91 LEU A C 1
ATOM 670 O O . LEU A 1 91 ? 10.293 -0.118 3.243 1.00 92.62 91 LEU A O 1
ATOM 674 N N . SER A 1 92 ? 10.294 1.199 5.060 1.00 92.00 92 SER A N 1
ATOM 675 C CA . SER A 1 92 ? 11.668 0.875 5.463 1.00 92.00 92 SER A CA 1
ATOM 676 C C . SER A 1 92 ? 11.867 -0.623 5.746 1.00 92.00 92 SER A C 1
ATOM 678 O O . SER A 1 92 ? 12.927 -1.175 5.428 1.00 92.00 92 SER A O 1
ATOM 680 N N . ALA A 1 93 ? 10.821 -1.308 6.230 1.00 92.50 93 ALA A N 1
ATOM 681 C CA . ALA A 1 93 ? 10.836 -2.747 6.495 1.00 92.50 93 ALA A CA 1
ATOM 682 C C . ALA A 1 93 ? 10.981 -3.595 5.218 1.00 92.50 93 ALA A C 1
ATOM 684 O O . ALA A 1 93 ? 11.408 -4.743 5.296 1.00 92.50 93 ALA A O 1
ATOM 685 N N . TYR A 1 94 ? 10.674 -3.025 4.050 1.00 93.25 94 TYR A N 1
ATOM 686 C CA . TYR A 1 94 ? 10.767 -3.684 2.743 1.00 93.25 94 TYR A CA 1
ATOM 687 C C . TYR A 1 94 ? 12.005 -3.243 1.952 1.00 93.25 94 TYR A C 1
ATOM 689 O O . TYR A 1 94 ? 12.130 -3.558 0.773 1.00 93.25 94 TYR A O 1
ATOM 697 N N . SER A 1 95 ? 12.932 -2.505 2.570 1.00 90.31 95 SER A N 1
ATOM 698 C CA . SER A 1 95 ? 14.106 -1.920 1.902 1.00 90.31 95 SER A CA 1
ATOM 699 C C . SER A 1 95 ? 14.891 -2.911 1.031 1.00 90.31 95 SER A C 1
ATOM 701 O O . SER A 1 95 ? 15.191 -2.594 -0.117 1.00 90.31 95 SER A O 1
ATOM 703 N N . ALA A 1 96 ? 15.150 -4.126 1.521 1.00 89.75 96 ALA A N 1
ATOM 704 C CA . ALA A 1 96 ? 15.864 -5.155 0.761 1.00 89.75 96 ALA A CA 1
ATOM 705 C C . ALA A 1 96 ? 15.112 -5.603 -0.510 1.00 89.75 96 ALA A C 1
ATOM 707 O O . ALA A 1 96 ? 15.725 -5.752 -1.575 1.00 89.75 96 ALA A O 1
ATOM 708 N N . ASP A 1 97 ? 13.792 -5.777 -0.413 1.00 90.06 97 ASP A N 1
ATOM 709 C CA . ASP A 1 97 ? 12.935 -6.156 -1.540 1.00 90.06 97 ASP A CA 1
ATOM 710 C C . ASP A 1 97 ? 12.814 -5.011 -2.547 1.00 90.06 97 ASP A C 1
ATOM 712 O O . ASP A 1 97 ? 12.886 -5.231 -3.757 1.00 90.06 97 ASP A O 1
ATOM 716 N N . LEU A 1 98 ? 12.710 -3.772 -2.061 1.00 89.75 98 LEU A N 1
ATOM 717 C CA . LEU A 1 98 ? 12.685 -2.573 -2.898 1.00 89.75 98 LEU A CA 1
ATOM 718 C C . LEU A 1 98 ? 13.997 -2.380 -3.657 1.00 89.75 98 LEU A C 1
ATOM 720 O O . LEU A 1 98 ? 13.974 -2.056 -4.845 1.00 89.75 98 LEU A O 1
ATOM 724 N N . ASP A 1 99 ? 15.136 -2.657 -3.026 1.00 88.94 99 ASP A N 1
ATOM 725 C CA . ASP A 1 99 ? 16.432 -2.632 -3.697 1.00 88.94 99 ASP A CA 1
ATOM 726 C C . ASP A 1 99 ? 16.538 -3.732 -4.764 1.00 88.94 99 ASP A C 1
ATOM 728 O O . ASP A 1 99 ? 17.097 -3.511 -5.844 1.00 88.94 99 ASP A O 1
ATOM 732 N N . ALA A 1 100 ? 15.993 -4.925 -4.504 1.00 88.19 100 ALA A N 1
ATOM 733 C CA . ALA A 1 100 ? 15.934 -6.002 -5.492 1.00 88.19 100 ALA A CA 1
ATOM 734 C C . ALA A 1 100 ? 15.044 -5.634 -6.688 1.00 88.19 100 ALA A C 1
ATOM 736 O O . ALA A 1 100 ? 15.455 -5.807 -7.840 1.00 88.19 100 ALA A O 1
ATOM 737 N N . LEU A 1 101 ? 13.873 -5.060 -6.416 1.00 86.44 101 LEU A N 1
ATOM 738 C CA . LEU A 1 101 ? 12.927 -4.578 -7.414 1.00 86.44 101 LEU A CA 1
ATOM 739 C C . LEU A 1 101 ? 13.551 -3.461 -8.266 1.00 86.44 101 LEU A C 1
ATOM 741 O O . LEU A 1 101 ? 13.510 -3.520 -9.495 1.00 86.44 101 LEU A O 1
ATOM 745 N N . ARG A 1 102 ? 14.228 -2.497 -7.633 1.00 85.19 102 ARG A N 1
ATOM 746 C CA . ARG A 1 102 ? 14.958 -1.418 -8.310 1.00 85.19 102 ARG A CA 1
ATOM 747 C C . ARG A 1 102 ? 16.053 -1.966 -9.226 1.00 85.19 102 ARG A C 1
ATOM 749 O O . ARG A 1 102 ? 16.144 -1.573 -10.388 1.00 85.19 102 ARG A O 1
ATOM 756 N N . ARG A 1 103 ? 16.852 -2.931 -8.753 1.00 85.31 103 ARG A N 1
ATOM 757 C CA . ARG A 1 103 ? 17.857 -3.613 -9.592 1.00 85.31 103 ARG A CA 1
ATOM 758 C C . ARG A 1 103 ? 17.226 -4.314 -10.792 1.00 85.31 103 ARG A C 1
ATOM 760 O O . ARG A 1 103 ? 17.830 -4.311 -11.861 1.00 85.31 103 ARG A O 1
ATOM 767 N N . MET A 1 104 ? 16.051 -4.919 -10.636 1.00 82.25 104 MET A N 1
ATOM 768 C CA . MET A 1 104 ? 15.336 -5.570 -11.735 1.00 82.25 104 MET A CA 1
ATOM 769 C C . MET A 1 104 ? 14.876 -4.555 -12.789 1.00 82.25 104 MET A C 1
ATOM 771 O O . MET A 1 104 ? 15.125 -4.770 -13.977 1.00 82.25 104 MET A O 1
ATOM 775 N N . ILE A 1 105 ? 14.296 -3.429 -12.359 1.00 78.19 105 ILE A N 1
ATOM 776 C CA . ILE A 1 105 ? 13.878 -2.332 -13.245 1.00 78.19 105 ILE A CA 1
ATOM 777 C C . ILE A 1 105 ? 15.075 -1.821 -14.057 1.00 78.19 105 ILE A C 1
ATOM 779 O O . ILE A 1 105 ? 15.032 -1.841 -15.288 1.00 78.19 105 ILE A O 1
ATOM 783 N N . HIS A 1 106 ? 16.188 -1.473 -13.402 1.00 74.44 106 HIS A N 1
ATOM 784 C CA . HIS A 1 106 ? 17.376 -0.963 -14.099 1.00 74.44 106 HIS A CA 1
ATOM 785 C C . HIS A 1 106 ? 18.103 -2.027 -14.943 1.00 74.44 106 HIS A C 1
ATOM 787 O O . HIS A 1 106 ? 18.692 -1.691 -15.969 1.00 74.44 106 HIS A O 1
ATOM 793 N N . ARG A 1 107 ? 18.048 -3.317 -14.572 1.00 69.06 107 ARG A N 1
ATOM 794 C CA . ARG A 1 107 ? 18.630 -4.415 -15.371 1.00 69.06 107 ARG A CA 1
ATOM 795 C C . ARG A 1 107 ? 17.852 -4.665 -16.663 1.00 69.06 107 ARG A C 1
ATOM 797 O O . ARG A 1 107 ? 18.460 -5.022 -17.668 1.00 69.06 107 ARG A O 1
ATOM 804 N N . SER A 1 108 ? 16.537 -4.437 -16.671 1.00 58.06 108 SER A N 1
ATOM 805 C CA . SER A 1 108 ? 15.736 -4.485 -17.905 1.00 58.06 108 SER A CA 1
ATOM 806 C C . SER A 1 108 ? 16.110 -3.376 -18.907 1.00 58.06 108 SER A C 1
ATOM 808 O O . SER A 1 108 ? 15.803 -3.482 -20.091 1.00 58.06 108 SER A O 1
ATOM 810 N N . GLY A 1 109 ? 16.883 -2.375 -18.465 1.00 50.97 109 GLY A N 1
ATOM 811 C CA . GLY A 1 109 ? 17.541 -1.368 -19.296 1.00 50.97 109 GLY A CA 1
ATOM 812 C C . GLY A 1 109 ? 18.720 -1.876 -20.139 1.00 50.97 109 GLY A C 1
ATOM 813 O O . GLY A 1 109 ? 19.388 -1.060 -20.780 1.00 50.97 109 GLY A O 1
ATOM 814 N N . ILE A 1 110 ? 18.989 -3.192 -20.204 1.00 47.09 110 ILE A N 1
ATOM 815 C CA . ILE A 1 110 ? 19.813 -3.752 -21.286 1.00 47.09 110 ILE A CA 1
ATOM 816 C C . ILE A 1 110 ? 19.005 -3.626 -22.575 1.00 47.09 110 ILE A C 1
ATOM 818 O O . ILE A 1 110 ? 18.285 -4.523 -23.011 1.00 47.09 110 ILE A O 1
ATOM 822 N N . ARG A 1 111 ? 19.170 -2.463 -23.200 1.00 45.97 111 ARG A N 1
ATOM 823 C CA . ARG A 1 111 ? 18.921 -2.230 -24.610 1.00 45.97 111 ARG A CA 1
ATOM 824 C C . ARG A 1 111 ? 19.652 -3.350 -25.353 1.00 45.97 111 ARG A C 1
ATOM 826 O O . ARG A 1 111 ? 20.866 -3.281 -25.539 1.00 45.97 111 ARG A O 1
ATOM 833 N N . PHE A 1 112 ? 18.925 -4.374 -25.796 1.00 40.22 112 PHE A N 1
ATOM 834 C CA . PHE A 1 112 ? 19.322 -5.097 -26.993 1.00 40.22 112 PHE A CA 1
ATOM 835 C C . PHE A 1 112 ? 19.368 -4.029 -28.089 1.00 40.22 112 PHE A C 1
ATOM 837 O O . PHE A 1 112 ? 18.365 -3.716 -28.726 1.00 40.22 112 PHE A O 1
ATOM 844 N N . MET A 1 113 ? 20.534 -3.400 -28.262 1.00 44.78 113 MET A N 1
ATOM 845 C CA . MET A 1 113 ? 20.912 -2.782 -29.521 1.00 44.78 113 MET A CA 1
ATOM 846 C C . MET A 1 113 ? 20.945 -3.933 -30.518 1.00 44.78 113 MET A C 1
ATOM 848 O O . MET A 1 113 ? 21.964 -4.588 -30.727 1.00 44.78 113 MET A O 1
ATOM 852 N N . GLY A 1 114 ? 19.754 -4.230 -31.040 1.00 38.22 114 GLY A N 1
ATOM 853 C CA . GLY A 1 114 ? 19.532 -5.159 -32.120 1.00 38.22 114 GLY A CA 1
ATOM 854 C C . GLY A 1 114 ? 20.511 -4.820 -33.227 1.00 38.22 114 GLY A C 1
ATOM 855 O O . GLY A 1 114 ? 20.658 -3.661 -33.627 1.00 38.22 114 GLY A O 1
ATOM 856 N N . GLY A 1 115 ? 21.229 -5.850 -33.654 1.00 48.72 115 GLY A N 1
ATOM 857 C CA . GLY A 1 115 ? 22.289 -5.738 -34.626 1.00 48.72 115 GLY A CA 1
ATOM 858 C C . GLY A 1 115 ? 21.862 -4.951 -35.859 1.00 48.72 115 GLY A C 1
ATOM 859 O O . GLY A 1 115 ? 20.813 -5.175 -36.464 1.00 48.72 115 GLY A O 1
ATOM 860 N N . ARG A 1 116 ? 22.762 -4.077 -36.289 1.00 39.88 116 ARG A N 1
ATOM 861 C CA . ARG A 1 116 ? 22.938 -3.790 -37.705 1.00 39.88 116 ARG A CA 1
ATOM 862 C C . ARG A 1 116 ? 24.414 -3.961 -38.038 1.00 39.88 116 ARG A C 1
ATOM 864 O O . ARG A 1 116 ? 25.164 -3.001 -37.896 1.00 39.88 116 ARG A O 1
ATOM 871 N N . PRO A 1 117 ? 24.856 -5.121 -38.551 1.00 53.75 117 PRO A N 1
ATOM 872 C CA . PRO A 1 117 ? 25.978 -5.100 -39.463 1.00 53.75 117 PRO A CA 1
ATOM 873 C C . PRO A 1 117 ? 25.414 -4.559 -40.780 1.00 53.75 117 PRO A C 1
ATOM 875 O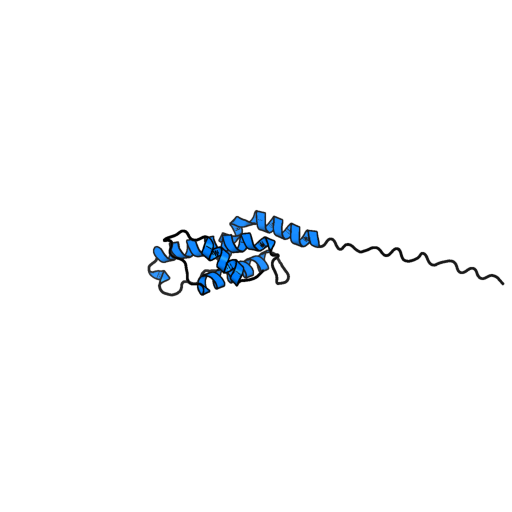 O . PRO A 1 117 ? 24.778 -5.281 -41.544 1.00 53.75 117 PRO A O 1
ATOM 878 N N . ARG A 1 118 ? 25.549 -3.254 -41.027 1.00 45.88 118 ARG A N 1
ATOM 879 C CA . ARG A 1 118 ? 25.273 -2.694 -42.354 1.00 45.88 118 ARG A CA 1
ATOM 880 C C . ARG A 1 118 ? 26.519 -2.021 -42.901 1.00 45.88 118 ARG A C 1
ATOM 882 O O . ARG A 1 118 ? 26.776 -0.852 -42.666 1.00 45.88 118 ARG A O 1
ATOM 889 N N . HIS A 1 119 ? 27.216 -2.858 -43.664 1.00 47.66 119 HIS A N 1
ATOM 890 C CA . HIS A 1 119 ? 28.010 -2.560 -44.846 1.00 47.66 119 HIS A CA 1
ATOM 891 C C . HIS A 1 119 ? 29.261 -1.698 -44.674 1.00 47.66 119 HIS A C 1
ATOM 893 O O . HIS A 1 119 ? 29.234 -0.473 -44.736 1.00 47.66 119 HIS A O 1
ATOM 899 N N . ALA A 1 120 ? 30.396 -2.404 -44.649 1.00 54.16 120 ALA A N 1
ATOM 900 C CA . ALA A 1 120 ? 31.625 -1.937 -45.269 1.00 54.16 120 ALA A CA 1
ATOM 901 C C . ALA A 1 120 ? 31.321 -1.484 -46.708 1.00 54.16 120 ALA A C 1
ATOM 903 O O . ALA A 1 120 ? 30.978 -2.291 -47.572 1.00 54.16 120 ALA A O 1
ATOM 904 N N . GLY A 1 121 ? 31.405 -0.178 -46.941 1.00 49.69 121 GLY A N 1
ATOM 905 C CA . GLY A 1 121 ? 31.240 0.439 -48.247 1.00 49.69 121 GLY A CA 1
ATOM 906 C C . GLY A 1 121 ? 32.487 1.220 -48.636 1.00 49.69 121 GLY A C 1
ATOM 907 O O . GLY A 1 121 ? 32.506 2.436 -48.488 1.00 49.69 121 GLY A O 1
ATOM 908 N N . HIS A 1 122 ? 33.510 0.534 -49.148 1.00 51.91 122 HIS A N 1
ATOM 909 C CA . HIS A 1 122 ? 34.454 1.053 -50.149 1.00 51.91 122 HIS A CA 1
ATOM 910 C C . HIS A 1 122 ? 35.144 -0.144 -50.825 1.00 51.91 122 HIS A C 1
ATOM 912 O O . HIS A 1 122 ? 35.562 -1.063 -50.124 1.00 51.91 122 HIS A O 1
ATOM 918 N N . PRO A 1 123 ? 35.225 -0.175 -52.171 1.00 49.94 123 PRO A N 1
ATOM 919 C CA . PRO A 1 123 ? 36.164 0.714 -52.852 1.00 49.94 123 PRO A CA 1
ATOM 920 C C . PRO A 1 123 ? 35.627 1.328 -54.158 1.00 49.94 123 PRO A C 1
ATOM 922 O O . PRO A 1 123 ? 35.098 0.643 -55.032 1.00 49.94 123 PRO A O 1
ATOM 925 N N . ARG A 1 124 ? 35.876 2.626 -54.364 1.00 48.75 124 ARG A N 1
ATOM 926 C CA . ARG A 1 124 ? 35.849 3.217 -55.707 1.00 48.75 124 ARG A CA 1
ATOM 927 C C . ARG A 1 124 ? 37.098 2.778 -56.475 1.00 48.75 124 ARG A C 1
ATOM 929 O O . ARG A 1 124 ? 38.138 3.420 -56.397 1.00 48.75 124 ARG A O 1
ATOM 936 N N . ARG A 1 125 ? 36.983 1.704 -57.261 1.00 49.69 125 ARG A N 1
ATOM 937 C CA . ARG A 1 125 ? 37.833 1.511 -58.443 1.00 49.69 125 ARG A CA 1
ATOM 938 C C . ARG A 1 125 ? 37.313 2.438 -59.542 1.00 49.69 125 ARG A C 1
ATOM 940 O O . ARG A 1 125 ? 36.237 2.202 -60.081 1.00 49.69 125 ARG A O 1
ATOM 947 N N . ARG A 1 126 ? 38.068 3.487 -59.874 1.00 52.62 126 ARG A N 1
ATOM 94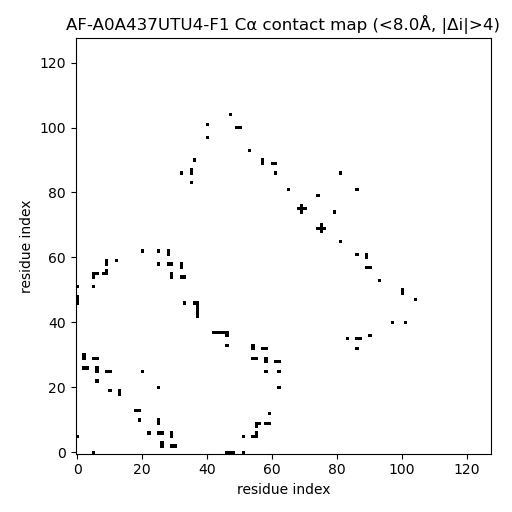8 C CA . ARG A 1 126 ? 37.990 4.109 -61.201 1.00 52.62 126 ARG A CA 1
ATOM 949 C C . ARG A 1 126 ? 38.999 3.400 -62.092 1.00 52.62 126 ARG A C 1
ATOM 951 O O . ARG A 1 126 ? 40.179 3.321 -61.765 1.00 52.62 126 ARG A O 1
ATOM 958 N N . SER A 1 127 ? 38.501 2.843 -63.182 1.00 51.75 127 SER A N 1
ATOM 959 C CA . SER A 1 127 ? 39.284 2.301 -64.280 1.00 51.75 127 SER A CA 1
ATOM 960 C C . SER A 1 127 ? 38.811 3.007 -65.541 1.00 51.75 127 SER A C 1
ATOM 962 O O . SER A 1 127 ? 37.604 3.026 -65.782 1.00 51.75 127 SER A O 1
ATOM 964 N N . ARG A 1 128 ? 39.793 3.479 -66.315 1.00 50.47 128 ARG A N 1
ATOM 965 C CA . ARG A 1 128 ? 39.718 4.188 -67.601 1.00 50.47 128 ARG A CA 1
ATOM 966 C C . ARG A 1 128 ? 39.451 5.684 -67.517 1.00 50.47 128 ARG A C 1
ATOM 968 O O . ARG A 1 128 ? 38.428 6.092 -66.930 1.00 50.47 128 ARG A O 1
#

Radius of gyration: 24.09 Å; Cα contacts (8 Å, |Δi|>4): 74; chains: 1; bounding box: 54×27×90 Å